Protein AF-A0A419H2B4-F1 (afdb_monomer)

Mean predicted aligned error: 6.57 Å

Foldseek 3Di:
DFWFKDFAPVQACCNVVVDADDQLQVQQPQSQWDWDDDPDRHTDTDGNRLSDQQPCSSVVRAPGPDDGRMHTDGDPDHDDHDRDPVPDPDPPDPPPPPPDD

Structure (mmCIF, N/CA/C/O backbone):
data_AF-A0A419H2B4-F1
#
_entry.id   AF-A0A419H2B4-F1
#
loop_
_atom_site.group_PDB
_atom_site.id
_atom_site.type_symbol
_atom_site.label_atom_id
_atom_site.label_alt_id
_atom_site.label_comp_id
_atom_site.label_asym_id
_atom_site.label_entity_id
_atom_site.label_seq_id
_atom_site.pdbx_PDB_ins_code
_atom_site.Cartn_x
_atom_site.Cartn_y
_atom_site.Cartn_z
_atom_site.occupancy
_atom_site.B_iso_or_equiv
_atom_site.auth_seq_id
_atom_site.auth_comp_id
_atom_site.auth_asym_id
_atom_site.auth_atom_id
_atom_site.pdbx_PDB_model_num
ATOM 1 N N . GLN A 1 1 ? 9.666 -4.304 -12.278 1.00 90.62 1 GLN A N 1
ATOM 2 C CA . GLN A 1 1 ? 8.285 -4.304 -11.776 1.00 90.62 1 GLN A CA 1
ATOM 3 C C . GLN A 1 1 ? 7.583 -5.557 -12.258 1.00 90.62 1 GLN A C 1
ATOM 5 O O . GLN A 1 1 ? 7.260 -5.666 -13.438 1.00 90.62 1 GLN A O 1
ATOM 10 N N . LEU A 1 2 ? 7.405 -6.500 -11.335 1.00 92.69 2 LEU A N 1
ATOM 11 C CA . LEU A 1 2 ? 6.740 -7.784 -11.569 1.00 92.69 2 LEU A CA 1
ATOM 12 C C . LEU A 1 2 ? 5.213 -7.654 -11.476 1.00 92.69 2 LEU A C 1
ATOM 14 O O . LEU A 1 2 ? 4.485 -8.391 -12.125 1.00 92.69 2 LEU A O 1
ATOM 18 N N . GLY A 1 3 ? 4.733 -6.680 -10.704 1.00 95.00 3 GLY A N 1
ATOM 19 C CA . GLY A 1 3 ? 3.314 -6.412 -10.506 1.00 95.00 3 GLY A CA 1
ATOM 20 C C . GLY A 1 3 ? 3.073 -5.080 -9.806 1.00 95.00 3 GLY A C 1
ATOM 21 O O . GLY A 1 3 ? 4.005 -4.300 -9.571 1.00 95.00 3 GLY A O 1
ATOM 22 N N . LYS A 1 4 ? 1.813 -4.820 -9.476 1.00 96.06 4 LYS A N 1
ATOM 23 C CA . LYS A 1 4 ? 1.338 -3.623 -8.779 1.00 96.06 4 LYS A CA 1
ATOM 24 C C . LYS A 1 4 ? 0.538 -4.026 -7.556 1.00 96.06 4 LYS A C 1
ATOM 26 O O . LYS A 1 4 ? -0.207 -4.997 -7.599 1.00 96.06 4 LYS A O 1
ATOM 31 N N . ALA A 1 5 ? 0.686 -3.277 -6.472 1.00 97.31 5 ALA A N 1
ATOM 32 C CA . ALA A 1 5 ? -0.178 -3.465 -5.319 1.00 97.31 5 ALA A CA 1
ATOM 33 C C . ALA A 1 5 ? -1.550 -2.836 -5.599 1.00 97.31 5 ALA A C 1
ATOM 35 O O . ALA A 1 5 ? -1.639 -1.726 -6.117 1.00 97.31 5 ALA A O 1
ATOM 36 N N . LYS A 1 6 ? -2.616 -3.546 -5.249 1.00 97.56 6 LYS A N 1
ATOM 37 C CA . LYS A 1 6 ? -3.997 -3.074 -5.302 1.00 97.56 6 LYS A CA 1
ATOM 38 C C . LYS A 1 6 ? -4.546 -3.039 -3.891 1.00 97.56 6 LYS A C 1
ATOM 40 O O . LYS A 1 6 ? -4.417 -4.009 -3.147 1.00 97.56 6 LYS A O 1
ATOM 45 N N . PHE A 1 7 ? -5.123 -1.903 -3.525 1.00 97.25 7 PHE A N 1
ATOM 46 C CA . PHE A 1 7 ? -5.715 -1.682 -2.216 1.00 97.25 7 PHE A CA 1
ATOM 47 C C . PHE A 1 7 ? -7.242 -1.724 -2.321 1.00 97.25 7 PHE A C 1
ATOM 49 O O . PHE A 1 7 ? -7.828 -1.063 -3.175 1.00 97.25 7 PHE A O 1
ATOM 56 N N . VAL A 1 8 ? -7.867 -2.522 -1.459 1.00 97.06 8 VAL A N 1
ATOM 57 C CA . VAL A 1 8 ? -9.315 -2.679 -1.320 1.00 97.06 8 VAL A CA 1
ATOM 58 C C . VAL A 1 8 ? -9.713 -2.082 0.018 1.00 97.06 8 VAL A C 1
ATOM 60 O O . VAL A 1 8 ? -9.535 -2.689 1.076 1.00 97.06 8 VAL A O 1
ATOM 63 N N . GLU A 1 9 ? -10.254 -0.874 -0.046 1.00 94.75 9 GLU A N 1
ATOM 64 C CA . GLU A 1 9 ? -10.595 -0.078 1.128 1.00 94.75 9 GLU A CA 1
ATOM 65 C C . GLU A 1 9 ? -11.582 -0.797 2.060 1.00 94.75 9 GLU A C 1
ATOM 67 O O . GLU A 1 9 ? -11.406 -0.796 3.279 1.00 94.75 9 GLU A O 1
ATOM 72 N N . ASP A 1 10 ? -12.571 -1.481 1.480 1.00 95.25 10 ASP A N 1
ATOM 73 C CA . ASP A 1 10 ? -13.655 -2.158 2.203 1.00 95.25 10 ASP A CA 1
ATOM 74 C C . ASP A 1 10 ? -13.189 -3.338 3.061 1.00 95.25 10 ASP A C 1
ATOM 76 O O . ASP A 1 10 ? -13.871 -3.719 4.008 1.00 95.25 10 ASP A O 1
ATOM 80 N N . ASN A 1 11 ? -11.999 -3.875 2.789 1.00 96.06 11 ASN A N 1
ATOM 81 C CA . ASN A 1 11 ? -11.408 -4.958 3.572 1.00 96.06 11 ASN A CA 1
ATOM 82 C C . ASN A 1 11 ? -10.479 -4.438 4.682 1.00 96.06 11 ASN A C 1
ATOM 84 O O . ASN A 1 11 ? -10.032 -5.204 5.533 1.00 96.06 11 ASN A O 1
ATOM 88 N N . CYS A 1 12 ? -10.122 -3.153 4.686 1.00 96.81 12 CYS A N 1
ATOM 89 C CA . CYS A 1 12 ? -9.130 -2.621 5.615 1.00 96.81 12 CYS A CA 1
ATOM 90 C C . CYS A 1 12 ? -9.673 -2.557 7.053 1.00 96.81 12 CYS A C 1
ATOM 92 O O . CYS A 1 12 ? -10.778 -2.065 7.282 1.00 96.81 12 CYS A O 1
ATOM 94 N N . ILE A 1 13 ? -8.881 -2.979 8.049 1.00 96.25 13 ILE A N 1
ATOM 95 C CA . ILE A 1 13 ? -9.263 -2.889 9.477 1.00 96.25 13 ILE A CA 1
ATOM 96 C C . ILE A 1 13 ? -9.391 -1.449 9.973 1.00 96.25 13 ILE A C 1
ATOM 98 O O . ILE A 1 13 ? -10.168 -1.182 10.889 1.00 96.25 13 ILE A O 1
ATOM 102 N N . VAL A 1 14 ? -8.715 -0.509 9.308 1.00 96.06 14 VAL A N 1
ATOM 103 C CA . VAL A 1 14 ? -8.893 0.924 9.558 1.00 96.06 14 VAL A CA 1
ATOM 104 C C . VAL A 1 14 ? -10.324 1.347 9.233 1.00 96.06 14 VAL A C 1
ATOM 106 O O . VAL A 1 14 ? -10.946 2.065 10.009 1.00 96.06 14 VAL A O 1
ATOM 109 N N . LYS A 1 15 ? -10.890 0.863 8.122 1.00 95.12 15 LYS A N 1
ATOM 110 C CA . LYS A 1 15 ? -12.264 1.188 7.725 1.00 95.12 15 LYS A CA 1
ATOM 111 C C . LYS A 1 15 ? -13.295 0.365 8.494 1.00 95.12 15 LYS A C 1
ATOM 113 O O . LYS A 1 15 ? -14.233 0.938 9.044 1.00 95.12 15 LYS A O 1
ATOM 118 N N . THR A 1 16 ? -13.111 -0.953 8.543 1.00 94.25 16 THR A N 1
ATOM 119 C CA . THR A 1 16 ? -14.093 -1.912 9.081 1.00 94.25 16 THR A CA 1
ATOM 120 C C . THR A 1 16 ? -14.151 -1.931 10.606 1.00 94.25 16 THR A C 1
ATOM 122 O O . THR A 1 16 ? -15.238 -1.982 11.170 1.00 94.25 16 THR A O 1
ATOM 125 N N . GLN A 1 17 ? -13.000 -1.860 11.279 1.00 93.50 17 GLN A N 1
ATOM 126 C CA . GLN A 1 17 ? -12.887 -1.967 12.740 1.00 93.50 17 GLN A CA 1
ATOM 127 C C . GLN A 1 17 ? -12.443 -0.656 13.402 1.00 93.50 17 GLN A C 1
ATOM 129 O O . GLN A 1 17 ? -12.236 -0.625 14.613 1.00 93.50 17 GLN A O 1
ATOM 134 N N . LYS A 1 18 ? -12.262 0.423 12.625 1.00 94.31 18 LYS A N 1
ATOM 135 C CA . LYS A 1 18 ? -11.826 1.746 13.115 1.00 94.31 18 LYS A CA 1
ATOM 136 C C . LYS A 1 18 ? -10.554 1.687 13.974 1.00 94.31 18 LYS A C 1
ATOM 138 O O . LYS A 1 18 ? -10.389 2.464 14.910 1.00 94.31 18 LYS A O 1
ATOM 143 N N . THR A 1 19 ? -9.660 0.752 13.650 1.00 93.31 19 THR A N 1
ATOM 144 C CA . THR A 1 19 ? -8.398 0.517 14.365 1.00 93.31 19 THR A CA 1
ATOM 145 C C . THR A 1 19 ? -7.224 0.991 13.520 1.00 93.31 19 THR A C 1
ATOM 147 O O . THR A 1 19 ? -7.163 0.685 12.331 1.00 93.31 19 THR A O 1
ATOM 150 N N . ASP A 1 20 ? -6.291 1.721 14.128 1.00 93.69 20 ASP A N 1
ATOM 151 C CA . ASP A 1 20 ? -5.108 2.224 13.429 1.00 93.69 20 ASP A CA 1
ATOM 152 C C . ASP A 1 20 ? -4.195 1.074 12.963 1.00 93.69 20 ASP A C 1
ATOM 154 O O . ASP A 1 20 ? -3.951 0.113 13.697 1.00 93.69 20 ASP A O 1
A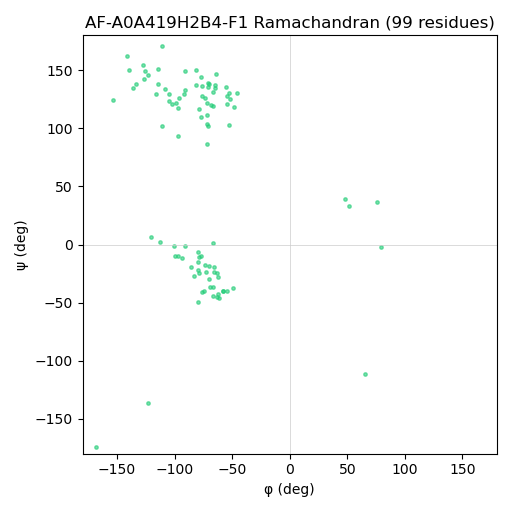TOM 158 N N . CYS A 1 21 ? -3.719 1.143 11.719 1.00 95.75 21 CYS A N 1
ATOM 159 C CA . CYS A 1 21 ? -2.905 0.098 11.102 1.00 95.75 21 CYS A CA 1
ATOM 160 C C . CYS A 1 21 ? -1.994 0.676 10.014 1.00 95.75 21 CYS A C 1
ATOM 162 O O . CYS A 1 21 ? -2.473 1.252 9.042 1.00 95.75 21 CYS A O 1
ATOM 164 N N . GLY A 1 22 ? -0.684 0.436 10.130 1.00 94.94 22 GLY A N 1
ATOM 165 C CA . GLY A 1 22 ? 0.333 0.875 9.163 1.00 94.94 22 GLY A CA 1
ATOM 166 C C . GLY A 1 22 ? 1.154 -0.251 8.523 1.00 94.94 22 GLY A C 1
ATOM 167 O O . GLY A 1 22 ? 2.090 0.030 7.773 1.00 94.94 22 GLY A O 1
ATOM 168 N N . ALA A 1 23 ? 0.812 -1.520 8.781 1.00 96.69 23 ALA A N 1
ATOM 169 C CA . ALA A 1 23 ? 1.681 -2.672 8.502 1.00 96.69 23 ALA A CA 1
ATOM 170 C C . ALA A 1 23 ? 2.167 -2.749 7.042 1.00 96.69 23 ALA A C 1
ATOM 172 O O . ALA A 1 23 ? 3.335 -3.039 6.777 1.00 96.69 23 ALA A O 1
ATOM 173 N N . CYS A 1 24 ? 1.289 -2.441 6.084 1.00 97.06 24 CYS A N 1
ATOM 174 C CA . CYS A 1 24 ? 1.609 -2.470 4.656 1.00 97.06 24 CYS A CA 1
ATOM 175 C C . CYS A 1 24 ? 2.635 -1.400 4.232 1.00 97.06 24 CYS A C 1
ATOM 177 O O . CYS A 1 24 ? 3.486 -1.681 3.387 1.00 97.06 24 CYS A O 1
ATOM 179 N N . SER A 1 25 ? 2.581 -0.201 4.821 1.00 96.38 25 SER A N 1
ATOM 180 C CA . SER A 1 25 ? 3.518 0.903 4.566 1.00 96.38 25 SER A CA 1
ATOM 181 C C . SER A 1 25 ? 4.878 0.645 5.221 1.00 96.38 25 SER A C 1
ATOM 183 O O . SER A 1 25 ? 5.936 0.876 4.623 1.00 96.38 25 SER A O 1
ATOM 185 N N . GLU A 1 26 ? 4.876 0.100 6.438 1.00 95.69 26 GLU A N 1
ATOM 186 C CA . GLU A 1 26 ? 6.097 -0.241 7.173 1.00 95.69 26 GLU A CA 1
ATOM 187 C C . GLU A 1 26 ? 6.932 -1.284 6.433 1.00 95.69 26 GLU A C 1
ATOM 189 O O . GLU A 1 26 ? 8.126 -1.069 6.225 1.00 95.69 26 GLU A O 1
ATOM 194 N N . HIS A 1 27 ? 6.281 -2.339 5.940 1.00 96.25 27 HIS A N 1
ATOM 195 C CA . HIS A 1 27 ? 6.931 -3.437 5.226 1.00 96.25 27 HIS A CA 1
ATOM 196 C C . HIS A 1 27 ? 7.247 -3.120 3.762 1.00 96.25 27 HIS A C 1
ATOM 198 O O . HIS A 1 27 ? 7.884 -3.930 3.094 1.00 96.25 27 HIS A O 1
ATOM 204 N N . CYS A 1 28 ? 6.814 -1.973 3.227 1.00 96.31 28 CYS A N 1
ATOM 205 C CA . CYS A 1 28 ? 7.099 -1.610 1.845 1.00 96.31 28 CYS A CA 1
ATOM 206 C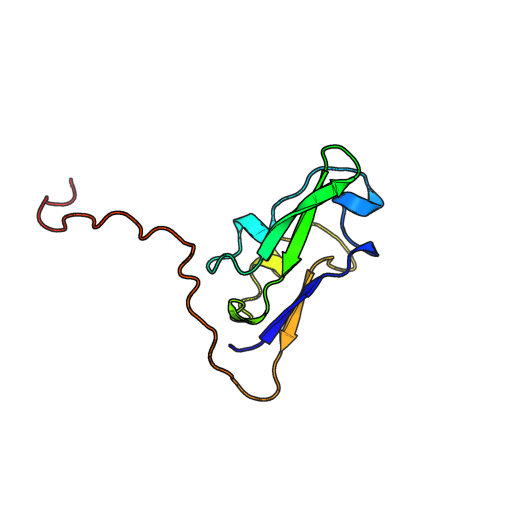 C . CYS A 1 28 ? 8.552 -1.109 1.701 1.00 96.31 28 CYS A C 1
ATOM 208 O O . CYS A 1 28 ? 8.847 0.015 2.123 1.00 96.31 28 CYS A O 1
ATOM 210 N N . PRO A 1 29 ? 9.461 -1.867 1.051 1.00 94.00 29 PRO A N 1
ATOM 211 C CA . PRO A 1 29 ? 10.876 -1.494 0.973 1.00 94.00 29 PRO A CA 1
ATOM 212 C C . PRO A 1 29 ? 11.117 -0.276 0.073 1.00 94.00 29 PRO A C 1
ATOM 214 O O . PRO A 1 29 ? 12.034 0.502 0.309 1.00 94.00 29 PRO A O 1
ATOM 217 N N . THR A 1 30 ? 10.279 -0.081 -0.949 1.00 94.19 30 THR A N 1
ATOM 218 C CA . THR A 1 30 ? 10.377 1.057 -1.878 1.00 94.19 30 THR A CA 1
ATOM 219 C C . THR A 1 30 ? 9.554 2.267 -1.436 1.00 94.19 30 THR A C 1
ATOM 221 O O . THR A 1 30 ? 9.540 3.287 -2.128 1.00 94.19 30 THR A O 1
ATOM 224 N N . LYS A 1 31 ? 8.832 2.152 -0.308 1.00 94.62 31 LYS A N 1
ATOM 225 C CA . LYS A 1 31 ? 7.825 3.127 0.143 1.00 94.62 31 LYS A CA 1
ATOM 226 C C . LYS A 1 31 ? 6.850 3.531 -0.969 1.00 94.62 31 LYS A C 1
ATOM 228 O O . LYS A 1 31 ? 6.465 4.686 -1.096 1.00 94.62 31 LYS A O 1
ATOM 233 N N . ALA A 1 32 ? 6.456 2.552 -1.783 1.00 96.12 32 ALA A N 1
ATOM 234 C CA . ALA A 1 32 ? 5.368 2.689 -2.745 1.00 96.12 32 ALA A CA 1
ATOM 235 C C . ALA A 1 32 ? 3.993 2.726 -2.069 1.00 96.12 32 ALA A C 1
ATOM 237 O O . ALA A 1 32 ? 3.047 3.230 -2.657 1.00 96.12 32 ALA A O 1
ATOM 238 N N . VAL A 1 33 ? 3.884 2.170 -0.863 1.00 96.44 33 VAL A N 1
ATOM 239 C CA . VAL A 1 33 ? 2.697 2.275 -0.013 1.00 96.44 33 VAL A CA 1
ATOM 240 C C . VAL A 1 33 ? 2.993 3.320 1.051 1.00 96.44 33 VAL A C 1
ATOM 242 O O . VAL A 1 33 ? 3.958 3.160 1.800 1.00 96.44 33 VAL A O 1
ATOM 245 N N . HIS A 1 34 ? 2.187 4.374 1.117 1.00 94.06 34 HIS A N 1
ATOM 246 C CA . HIS A 1 34 ? 2.305 5.434 2.118 1.00 94.06 34 HIS A CA 1
ATOM 247 C C . HIS A 1 34 ? 0.968 5.654 2.817 1.00 94.06 34 HIS A C 1
ATOM 249 O O . HIS A 1 34 ? -0.083 5.345 2.272 1.00 94.06 34 HIS A O 1
ATOM 255 N N . MET A 1 35 ? 1.009 6.161 4.046 1.00 95.38 35 MET A N 1
ATOM 256 C CA . MET A 1 35 ? -0.200 6.399 4.834 1.00 95.38 35 MET A CA 1
ATOM 257 C C . MET A 1 35 ? -0.687 7.827 4.598 1.00 95.38 35 MET A C 1
ATOM 259 O O . MET A 1 35 ? 0.102 8.767 4.714 1.00 95.38 35 MET A O 1
ATOM 263 N N . ILE A 1 36 ? -1.969 7.989 4.283 1.00 95.62 36 ILE A N 1
ATOM 264 C CA . ILE A 1 36 ? -2.623 9.291 4.132 1.00 95.62 36 ILE A CA 1
ATOM 265 C C . ILE A 1 36 ? -3.691 9.486 5.214 1.00 95.62 36 ILE A C 1
ATOM 267 O O . ILE A 1 36 ? -4.266 8.497 5.680 1.00 95.62 36 ILE A O 1
ATOM 271 N N . PRO A 1 37 ? -3.974 10.737 5.626 1.00 96.12 37 PRO A N 1
ATOM 272 C CA . PRO A 1 37 ? -5.088 11.030 6.518 1.00 96.12 37 PRO A CA 1
ATOM 273 C C . PRO A 1 37 ? -6.405 10.498 5.959 1.00 96.12 37 PRO A C 1
ATOM 275 O O . PRO A 1 37 ? -6.708 10.674 4.780 1.00 96.12 37 PRO A O 1
ATOM 278 N N . TYR A 1 38 ? -7.183 9.867 6.827 1.00 92.12 38 TYR A N 1
ATOM 279 C CA . TYR A 1 38 ? -8.523 9.385 6.535 1.00 92.12 38 TYR A CA 1
ATOM 280 C C . TYR A 1 38 ? -9.506 10.021 7.540 1.00 92.12 38 TYR A C 1
ATOM 282 O O . TYR A 1 38 ? -9.441 11.219 7.813 1.00 92.12 38 TYR A O 1
ATOM 290 N N . GLU A 1 39 ? -10.443 9.254 8.090 1.00 91.75 39 GLU A N 1
ATOM 291 C CA . GLU A 1 39 ? -11.437 9.721 9.051 1.00 91.75 39 GLU A CA 1
ATOM 292 C C . GLU A 1 39 ? -10.839 10.011 10.439 1.00 91.75 39 GLU A C 1
ATOM 294 O O . GLU A 1 39 ? -10.318 9.131 11.132 1.00 91.75 39 GLU A O 1
ATOM 299 N N . GLY A 1 40 ? -10.997 11.255 10.896 1.00 92.19 40 GLY A N 1
ATOM 300 C CA . GLY A 1 40 ? -10.593 11.679 12.233 1.00 92.19 40 GLY A CA 1
ATOM 301 C C . GLY A 1 40 ? -9.079 11.610 12.424 1.00 92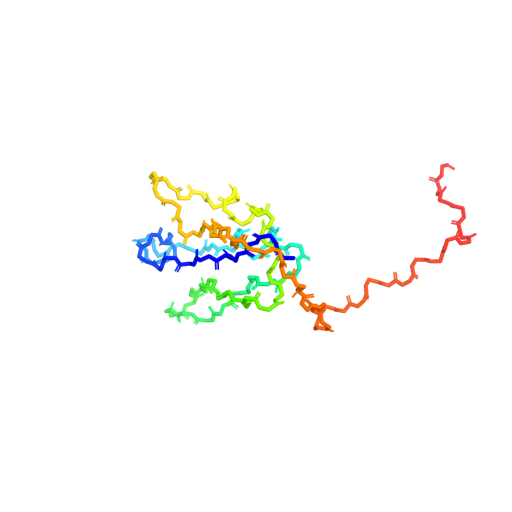.19 40 GLY A C 1
ATOM 302 O O . GLY A 1 40 ? -8.343 12.408 11.854 1.00 92.19 40 GLY A O 1
ATOM 303 N N . LYS A 1 41 ? -8.623 10.684 13.275 1.00 92.62 41 LYS A N 1
ATOM 304 C CA . LYS A 1 41 ? -7.194 10.442 13.550 1.00 92.62 41 LYS A CA 1
ATOM 305 C C . LYS A 1 41 ? -6.635 9.229 12.804 1.00 92.62 41 LYS A C 1
ATOM 307 O O . LYS A 1 41 ? -5.462 8.917 12.972 1.00 92.62 41 LYS A O 1
ATOM 312 N N . LEU A 1 42 ? -7.469 8.523 12.042 1.00 95.44 42 LEU A N 1
ATOM 313 C CA . LEU A 1 42 ? -7.064 7.316 11.339 1.00 95.44 42 LEU A CA 1
ATOM 314 C C . LEU A 1 42 ? -6.349 7.663 10.037 1.00 95.44 42 LEU A C 1
ATOM 316 O O . LEU A 1 42 ? -6.640 8.672 9.391 1.00 95.44 42 LEU A O 1
ATOM 320 N N . VAL A 1 43 ? -5.436 6.785 9.641 1.00 96.38 43 VAL A N 1
ATOM 321 C CA . VAL A 1 43 ? -4.711 6.867 8.377 1.00 96.38 43 VAL A CA 1
ATOM 322 C C . VAL A 1 43 ? -4.917 5.589 7.578 1.00 96.38 43 VAL A C 1
ATOM 324 O O . VAL A 1 43 ? -5.026 4.504 8.142 1.00 96.38 43 VAL A O 1
ATOM 327 N N . ILE A 1 44 ? -4.964 5.706 6.256 1.00 96.50 44 ILE A N 1
ATOM 328 C CA . ILE A 1 44 ? -5.188 4.580 5.343 1.00 96.50 44 ILE A CA 1
ATOM 329 C C . ILE A 1 44 ? -4.064 4.524 4.302 1.00 96.50 44 ILE A C 1
ATOM 331 O O . ILE A 1 44 ? -3.492 5.571 3.984 1.00 96.50 44 ILE A O 1
ATOM 335 N N . PRO A 1 45 ? -3.681 3.340 3.790 1.00 96.94 45 PRO A N 1
ATOM 336 C CA . PRO A 1 45 ? -2.653 3.273 2.764 1.00 96.94 45 PRO A CA 1
ATOM 337 C C . PRO A 1 45 ? -3.141 3.813 1.417 1.00 96.94 45 PRO A C 1
ATOM 339 O O . PRO A 1 45 ? -4.229 3.487 0.952 1.00 96.94 45 PRO A O 1
ATOM 342 N N . GLU A 1 46 ? -2.273 4.555 0.744 1.00 96.31 46 GLU A N 1
ATOM 343 C CA . GLU A 1 46 ? -2.359 4.892 -0.671 1.00 96.31 46 GLU A CA 1
ATOM 344 C C . GLU A 1 46 ? -1.175 4.237 -1.400 1.00 96.31 46 GLU A C 1
ATOM 346 O O . GLU A 1 46 ? -0.048 4.197 -0.898 1.00 96.31 46 GLU A O 1
ATOM 351 N N . VAL A 1 47 ? -1.434 3.679 -2.585 1.00 96.75 47 VAL A N 1
ATOM 352 C CA . VAL A 1 47 ? -0.426 2.974 -3.387 1.00 96.75 47 VAL A CA 1
ATOM 353 C C . VAL A 1 47 ? 0.020 3.844 -4.559 1.00 96.75 47 VAL A C 1
ATOM 355 O O . VAL A 1 47 ? -0.777 4.226 -5.411 1.00 96.75 47 VAL A O 1
ATOM 358 N N . ARG A 1 48 ? 1.327 4.097 -4.652 1.00 96.00 48 ARG A N 1
ATOM 359 C CA . ARG A 1 48 ? 1.987 4.738 -5.795 1.00 96.00 48 ARG A CA 1
ATOM 360 C C . ARG A 1 48 ? 2.577 3.682 -6.720 1.00 96.00 48 ARG A C 1
ATOM 362 O O . ARG A 1 48 ? 3.724 3.258 -6.562 1.00 96.00 48 ARG A O 1
ATOM 369 N N . ASP A 1 49 ? 1.803 3.302 -7.731 1.00 95.31 49 ASP A N 1
ATOM 370 C CA . ASP A 1 49 ? 2.139 2.252 -8.703 1.00 95.31 49 ASP A CA 1
ATOM 371 C C . ASP A 1 49 ? 3.535 2.377 -9.326 1.00 95.31 49 ASP A C 1
ATOM 373 O O . ASP A 1 49 ? 4.192 1.359 -9.542 1.00 95.31 49 ASP A O 1
ATOM 377 N N . LYS A 1 50 ? 3.992 3.608 -9.597 1.00 95.00 50 LYS A N 1
ATOM 378 C CA . LYS A 1 50 ? 5.293 3.888 -10.229 1.00 95.00 50 LYS A CA 1
ATOM 379 C C . LYS A 1 50 ? 6.498 3.410 -9.414 1.00 95.00 50 LYS A C 1
ATOM 381 O O . LYS A 1 50 ? 7.529 3.077 -9.988 1.00 95.00 50 LYS A O 1
ATOM 386 N N . TYR A 1 51 ? 6.367 3.349 -8.089 1.00 95.38 51 TYR A N 1
ATOM 387 C CA . TYR A 1 51 ? 7.428 2.908 -7.175 1.00 95.38 51 TYR A CA 1
ATOM 388 C C . TYR A 1 51 ? 7.244 1.448 -6.734 1.00 95.38 51 TYR A C 1
ATOM 390 O O . TYR A 1 51 ? 8.105 0.870 -6.062 1.00 95.38 51 TYR A O 1
ATOM 398 N N . CYS A 1 52 ? 6.096 0.843 -7.049 1.00 96.56 52 CYS A N 1
ATOM 399 C CA . CYS A 1 52 ? 5.787 -0.518 -6.649 1.00 96.56 52 CYS A CA 1
ATOM 400 C C . CYS A 1 52 ? 6.548 -1.504 -7.537 1.00 96.56 52 CYS A C 1
ATOM 402 O O . CYS A 1 52 ? 6.464 -1.454 -8.758 1.00 96.56 52 CYS A O 1
ATOM 404 N N . ILE A 1 53 ? 7.271 -2.443 -6.928 1.00 96.31 53 ILE A N 1
ATOM 405 C CA . ILE A 1 53 ? 7.989 -3.493 -7.667 1.00 96.31 53 ILE A CA 1
ATOM 406 C C . ILE A 1 53 ? 7.213 -4.813 -7.756 1.00 96.31 53 ILE A C 1
ATOM 408 O O . ILE A 1 53 ? 7.617 -5.687 -8.524 1.00 96.31 53 ILE A O 1
ATOM 412 N N . GLY A 1 54 ? 6.106 -4.941 -7.015 1.00 96.25 54 GLY A N 1
ATOM 413 C CA . GLY A 1 54 ? 5.302 -6.164 -6.938 1.00 96.25 54 GLY A CA 1
ATOM 414 C C . GLY A 1 54 ? 5.922 -7.266 -6.070 1.00 96.25 54 GLY A C 1
ATOM 415 O O . GLY A 1 54 ? 5.839 -8.428 -6.433 1.00 96.25 54 GLY A O 1
ATOM 416 N N . CYS A 1 55 ? 6.584 -6.918 -4.957 1.00 96.56 55 CYS A N 1
ATOM 417 C CA . CYS A 1 55 ? 7.289 -7.891 -4.103 1.00 96.56 55 CYS A CA 1
ATOM 418 C C . CYS A 1 55 ? 6.396 -8.700 -3.143 1.00 96.56 55 CYS A C 1
ATOM 420 O O . CYS A 1 55 ? 6.872 -9.669 -2.566 1.00 96.56 55 CYS A O 1
ATOM 422 N N . GLY A 1 56 ? 5.144 -8.293 -2.909 1.00 96.06 56 GLY A N 1
ATOM 423 C CA . GLY A 1 56 ? 4.222 -9.012 -2.013 1.00 96.06 56 GLY A CA 1
ATOM 424 C C . GLY A 1 56 ? 4.416 -8.783 -0.511 1.00 96.06 56 GLY A C 1
ATOM 425 O O . GLY A 1 56 ? 3.604 -9.259 0.275 1.00 96.06 56 GLY A O 1
ATOM 426 N N . ALA A 1 57 ? 5.417 -8.004 -0.082 1.00 97.25 57 ALA A N 1
ATOM 427 C CA . ALA A 1 57 ? 5.660 -7.752 1.344 1.00 97.25 57 ALA A CA 1
ATOM 428 C C . ALA A 1 57 ? 4.447 -7.127 2.062 1.00 97.25 57 ALA A C 1
ATOM 430 O O . ALA A 1 57 ? 4.115 -7.512 3.181 1.00 97.25 57 ALA A O 1
ATOM 431 N N . CYS A 1 58 ? 3.749 -6.194 1.406 1.00 97.31 58 CYS A N 1
ATOM 432 C CA . CYS A 1 58 ? 2.552 -5.563 1.961 1.00 97.31 58 CYS A CA 1
ATOM 433 C C . CYS A 1 58 ? 1.358 -6.523 2.070 1.00 97.31 58 CYS A C 1
ATOM 435 O O . CYS A 1 58 ? 0.602 -6.438 3.036 1.00 97.31 58 CYS A O 1
ATOM 437 N N . GLU A 1 59 ? 1.198 -7.430 1.106 1.00 97.06 59 GLU A N 1
ATOM 438 C CA . GLU A 1 59 ? 0.145 -8.450 1.1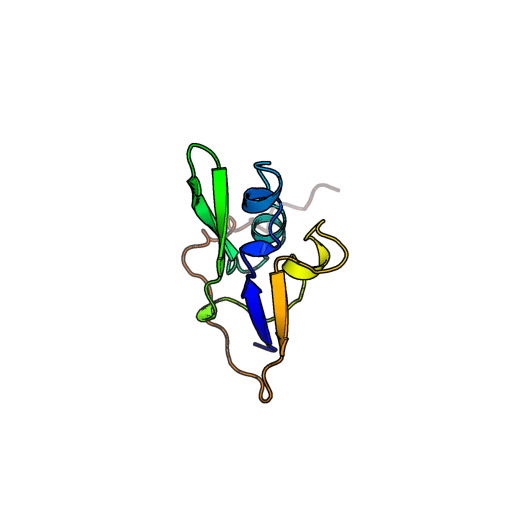03 1.00 97.06 59 GLU A CA 1
ATOM 439 C C . GLU A 1 59 ? 0.360 -9.461 2.232 1.00 97.06 59 GLU A C 1
ATOM 441 O O . GLU A 1 59 ? -0.568 -9.757 2.985 1.00 97.06 59 GLU A O 1
ATOM 446 N N . PHE A 1 60 ? 1.604 -9.917 2.409 1.00 96.81 60 PHE A N 1
ATOM 447 C CA . PHE A 1 60 ? 1.978 -10.815 3.498 1.00 96.81 60 PHE A CA 1
ATOM 448 C C . PHE A 1 60 ? 1.785 -10.168 4.877 1.00 96.81 60 PHE A C 1
ATOM 450 O O . PHE A 1 60 ? 1.209 -10.782 5.772 1.00 96.81 60 PHE A O 1
ATOM 457 N N . ALA A 1 61 ? 2.216 -8.913 5.038 1.00 97.00 61 ALA A N 1
ATOM 458 C CA . ALA A 1 61 ? 2.113 -8.186 6.303 1.00 97.00 61 ALA A CA 1
ATOM 459 C C . ALA A 1 61 ? 0.671 -7.806 6.686 1.00 97.00 61 ALA A C 1
ATOM 461 O O . ALA A 1 61 ? 0.406 -7.471 7.839 1.00 97.00 61 ALA A O 1
ATOM 462 N N . CYS A 1 62 ? -0.270 -7.815 5.739 1.00 97.25 62 CYS A N 1
ATOM 463 C CA . CYS A 1 62 ? -1.651 -7.436 6.004 1.00 97.25 62 CYS A CA 1
ATOM 464 C C . CYS A 1 62 ? -2.331 -8.477 6.923 1.00 97.25 62 CYS A C 1
ATOM 466 O O . CYS A 1 62 ? -2.468 -9.636 6.524 1.00 97.25 62 CYS A O 1
ATOM 468 N N . PRO A 1 63 ? -2.817 -8.098 8.123 1.00 95.81 63 PRO A N 1
ATOM 469 C CA . PRO A 1 63 ? -3.380 -9.050 9.089 1.00 95.81 63 PRO A CA 1
ATOM 470 C C . PRO A 1 63 ? -4.805 -9.508 8.741 1.00 95.81 63 PRO A C 1
ATOM 472 O O . PRO A 1 63 ? -5.326 -10.435 9.355 1.00 95.81 63 PRO A O 1
ATOM 475 N N . VAL A 1 64 ? -5.451 -8.867 7.762 1.00 96.44 64 VAL A N 1
ATOM 476 C CA . VAL A 1 64 ? -6.848 -9.141 7.406 1.00 96.44 64 VAL A CA 1
ATOM 477 C C . VAL A 1 64 ? -6.995 -10.560 6.856 1.00 96.44 64 VAL A C 1
ATOM 479 O O . VAL A 1 64 ? -6.172 -11.029 6.063 1.00 96.44 64 VAL A O 1
ATOM 482 N N . THR A 1 65 ? -8.046 -11.247 7.294 1.00 92.94 65 THR A N 1
ATOM 483 C CA . THR A 1 65 ? -8.459 -12.570 6.816 1.00 92.94 65 THR A CA 1
ATOM 484 C C . THR A 1 65 ? -9.989 -12.610 6.708 1.00 92.94 65 THR A C 1
ATOM 486 O O . THR A 1 65 ? -10.657 -11.892 7.454 1.00 92.94 65 THR A O 1
ATOM 489 N N . PRO A 1 66 ? -10.573 -13.405 5.790 1.00 92.56 66 PRO A N 1
ATOM 490 C CA . PRO A 1 66 ? -9.917 -14.248 4.783 1.00 92.56 66 PRO A CA 1
ATOM 491 C C . PRO A 1 66 ? -9.424 -13.469 3.552 1.00 92.56 66 PRO A C 1
ATOM 493 O O . PRO A 1 66 ? -8.475 -13.901 2.904 1.00 92.56 66 PRO A O 1
ATOM 496 N N . TYR A 1 67 ? -10.019 -12.312 3.253 1.00 94.75 67 TYR A N 1
ATOM 497 C CA . TYR A 1 67 ? -9.655 -11.490 2.099 1.00 94.75 67 TYR A CA 1
ATOM 498 C C . TYR A 1 67 ? -8.725 -10.357 2.521 1.00 94.75 67 TYR A C 1
ATOM 500 O O . TYR A 1 67 ? -9.068 -9.539 3.372 1.00 94.75 67 TYR A O 1
ATOM 508 N N . LYS A 1 68 ? -7.532 -10.305 1.926 1.00 96.00 68 LYS A N 1
ATOM 509 C CA . LYS A 1 68 ? -6.554 -9.253 2.210 1.00 96.00 68 LYS A CA 1
ATOM 510 C C . LYS A 1 68 ? -7.089 -7.887 1.773 1.00 96.00 68 LYS A C 1
ATOM 512 O O . LYS A 1 68 ? -7.807 -7.767 0.779 1.00 96.00 68 LYS A O 1
ATOM 517 N N . ALA A 1 69 ? -6.713 -6.847 2.515 1.00 97.19 69 ALA A N 1
ATOM 518 C CA . ALA A 1 69 ? -7.020 -5.465 2.147 1.00 97.19 69 ALA A CA 1
ATOM 519 C C . ALA A 1 69 ? -6.065 -4.913 1.084 1.00 97.19 69 ALA A C 1
ATOM 521 O O . ALA A 1 69 ? -6.398 -3.964 0.390 1.00 97.19 69 ALA A O 1
ATOM 522 N N . ILE A 1 70 ? -4.880 -5.501 0.942 1.00 97.50 70 ILE A N 1
ATOM 523 C CA . ILE A 1 70 ? -3.913 -5.159 -0.097 1.00 97.50 70 ILE A CA 1
ATOM 524 C C . ILE A 1 70 ? -3.354 -6.450 -0.689 1.00 97.50 70 ILE A C 1
ATOM 526 O O . ILE A 1 70 ? -3.019 -7.365 0.061 1.00 97.50 70 ILE A O 1
ATOM 530 N N . TYR A 1 71 ? -3.276 -6.527 -2.014 1.00 97.00 71 TYR A N 1
ATOM 531 C CA . TYR A 1 71 ? -2.780 -7.697 -2.744 1.00 97.00 71 TYR A CA 1
ATOM 532 C C . TYR A 1 71 ? -1.945 -7.276 -3.954 1.00 97.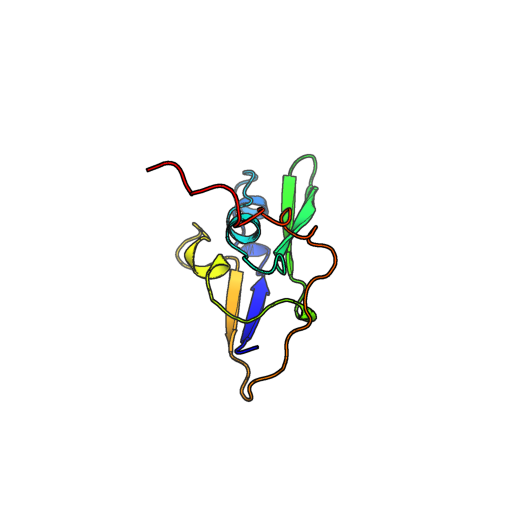00 71 TYR A C 1
ATOM 534 O O . TYR A 1 71 ? -2.012 -6.123 -4.384 1.00 97.00 71 TYR A O 1
ATOM 542 N N . ILE A 1 72 ? -1.138 -8.185 -4.498 1.00 97.38 72 ILE A N 1
ATOM 543 C CA . ILE A 1 72 ? -0.357 -7.941 -5.711 1.00 97.38 72 ILE A CA 1
ATOM 544 C C . ILE A 1 72 ? -1.083 -8.478 -6.940 1.00 97.38 72 ILE A C 1
ATOM 546 O O . ILE A 1 72 ? -1.408 -9.657 -7.040 1.00 97.38 72 ILE A O 1
ATOM 550 N N . GLU A 1 73 ? -1.259 -7.606 -7.925 1.00 96.62 73 GLU A N 1
ATOM 551 C CA . GLU A 1 73 ? -1.653 -7.968 -9.278 1.00 96.62 73 GLU A CA 1
ATOM 552 C C . GLU A 1 73 ? -0.396 -8.055 -10.155 1.00 96.62 73 GLU A C 1
ATOM 554 O O . GLU A 1 73 ? 0.344 -7.079 -10.307 1.00 96.62 73 GLU A O 1
ATOM 559 N N . GLY A 1 74 ? -0.114 -9.243 -10.693 1.00 95.56 74 GLY A N 1
ATOM 560 C CA . GLY A 1 74 ? 1.037 -9.477 -11.564 1.00 95.56 74 GLY A CA 1
ATOM 561 C C . GLY A 1 74 ? 0.870 -8.805 -12.927 1.00 95.56 74 GLY A C 1
ATOM 562 O O . GLY A 1 74 ? -0.198 -8.866 -13.531 1.00 95.56 74 GLY A O 1
ATOM 563 N N . ASN A 1 75 ? 1.937 -8.197 -13.443 1.00 93.81 75 ASN A N 1
ATOM 564 C CA . ASN A 1 75 ? 1.941 -7.668 -14.803 1.00 93.81 75 ASN A CA 1
ATOM 565 C C . ASN A 1 75 ? 2.213 -8.806 -15.796 1.00 93.81 75 ASN A C 1
ATOM 567 O O . ASN A 1 75 ? 3.133 -9.595 -15.595 1.00 93.81 75 ASN A O 1
ATOM 571 N N . SER A 1 76 ? 1.489 -8.840 -16.919 1.00 94.44 76 SER A N 1
ATOM 572 C CA . SER A 1 76 ? 1.719 -9.833 -17.984 1.00 94.44 76 SER A CA 1
ATOM 573 C C . SER A 1 76 ? 3.108 -9.717 -18.625 1.00 94.44 76 SER A C 1
ATOM 575 O O . SER A 1 76 ? 3.621 -10.684 -19.180 1.00 94.44 76 SER A O 1
ATOM 577 N N . VAL A 1 77 ? 3.716 -8.530 -18.549 1.00 94.56 77 VAL A N 1
ATOM 578 C CA . VAL A 1 77 ? 5.079 -8.247 -19.007 1.00 94.56 77 VAL A CA 1
ATOM 5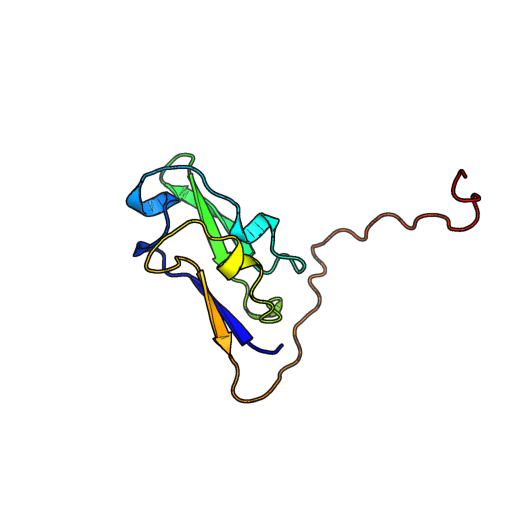79 C C . VAL A 1 77 ? 5.796 -7.463 -17.913 1.00 94.56 77 VAL A C 1
ATOM 581 O O . VAL A 1 77 ? 5.217 -6.559 -17.306 1.00 94.56 77 VAL A O 1
ATOM 584 N N . HIS A 1 78 ? 7.060 -7.791 -17.648 1.00 92.69 78 HIS A N 1
ATOM 585 C CA . HIS A 1 78 ? 7.853 -7.068 -16.657 1.00 92.69 78 HIS A CA 1
ATOM 586 C C . HIS A 1 78 ? 8.121 -5.631 -17.123 1.00 92.69 78 HIS A C 1
ATOM 588 O O . HIS A 1 78 ? 8.569 -5.405 -18.244 1.00 92.69 78 HIS A O 1
ATOM 594 N N . LEU A 1 79 ? 7.883 -4.663 -16.239 1.00 93.69 79 LEU A N 1
ATOM 595 C CA . LEU A 1 79 ? 8.126 -3.238 -16.495 1.00 93.69 79 LEU A CA 1
ATOM 596 C C . LEU A 1 79 ? 9.291 -2.724 -15.643 1.00 93.69 79 LEU A C 1
ATOM 598 O O . LEU A 1 79 ? 9.750 -3.416 -14.734 1.00 93.69 79 LEU A O 1
ATOM 602 N N . LEU A 1 80 ? 9.764 -1.504 -15.883 1.00 93.00 80 LEU A N 1
ATOM 603 C CA . LEU A 1 80 ? 10.703 -0.825 -14.985 1.00 93.00 80 LEU A CA 1
ATOM 604 C C . LEU A 1 80 ? 9.923 0.013 -13.967 1.00 93.00 80 LEU A C 1
ATOM 606 O O . LEU A 1 80 ? 8.999 0.725 -14.342 1.00 93.00 80 LEU A O 1
ATOM 610 N N . ALA A 1 81 ? 10.292 -0.101 -12.689 1.00 92.38 81 ALA A N 1
ATOM 611 C CA . ALA A 1 81 ? 9.781 0.784 -11.644 1.00 92.38 81 ALA A CA 1
ATOM 612 C C . ALA A 1 81 ? 10.711 1.993 -11.505 1.00 92.38 81 ALA A C 1
ATOM 614 O O . ALA A 1 81 ? 11.925 1.873 -11.691 1.00 92.38 81 ALA A O 1
ATOM 615 N N . GLU A 1 82 ? 10.149 3.134 -11.128 1.00 93.88 82 GLU A N 1
ATOM 616 C CA . GLU A 1 82 ? 10.914 4.330 -10.801 1.00 93.88 82 GLU A CA 1
ATOM 617 C C . GLU A 1 82 ? 11.533 4.209 -9.402 1.00 93.88 82 GLU A C 1
ATOM 619 O O . GLU A 1 82 ? 10.929 3.669 -8.469 1.00 93.88 82 GLU A O 1
ATOM 624 N N . LYS A 1 83 ? 12.748 4.743 -9.233 1.00 89.38 83 LYS A N 1
ATOM 625 C CA . LYS A 1 83 ? 13.365 4.865 -7.909 1.00 89.38 83 LYS A CA 1
ATOM 626 C C . LYS A 1 83 ? 12.672 5.994 -7.151 1.00 89.38 83 LYS A C 1
ATOM 628 O O . LYS A 1 83 ? 12.622 7.122 -7.632 1.00 89.38 83 LYS A O 1
ATOM 633 N N . ASN A 1 84 ? 12.189 5.700 -5.949 1.00 88.56 84 ASN A N 1
ATOM 634 C CA . ASN A 1 84 ? 11.622 6.714 -5.074 1.00 88.56 84 ASN A CA 1
ATOM 635 C C . ASN A 1 84 ? 12.742 7.618 -4.520 1.00 88.56 84 ASN A C 1
ATOM 637 O O . ASN A 1 84 ? 13.493 7.208 -3.636 1.00 88.56 84 ASN A O 1
ATOM 641 N N . THR A 1 85 ? 12.870 8.828 -5.066 1.00 85.44 85 THR A N 1
ATOM 642 C CA . THR A 1 85 ? 13.869 9.833 -4.659 1.00 85.44 85 THR A CA 1
ATOM 643 C C . THR A 1 85 ? 13.487 10.584 -3.382 1.00 85.44 85 THR A C 1
ATOM 645 O O . THR A 1 85 ? 14.323 11.281 -2.816 1.00 85.44 85 THR A O 1
ATOM 648 N N . GLU A 1 86 ? 12.249 10.430 -2.900 1.00 79.25 86 GLU A N 1
ATOM 649 C CA . GLU A 1 86 ? 11.771 11.029 -1.645 1.00 79.25 86 GLU A CA 1
ATOM 650 C C . GLU A 1 86 ? 12.356 10.308 -0.416 1.00 79.25 86 GLU A C 1
ATOM 652 O O . GLU A 1 86 ? 12.373 10.849 0.692 1.00 79.25 86 GLU A O 1
ATOM 657 N N . LEU A 1 87 ? 12.873 9.089 -0.605 1.00 71.69 87 LEU A N 1
ATOM 658 C CA . LEU A 1 87 ? 13.620 8.369 0.415 1.00 71.69 87 LEU A CA 1
ATOM 659 C C . LEU A 1 87 ? 14.985 9.030 0.593 1.00 71.69 87 LEU A C 1
ATOM 661 O O . LEU A 1 87 ? 15.834 8.964 -0.296 1.00 71.69 87 LEU A O 1
ATOM 665 N N . LYS A 1 88 ? 15.200 9.655 1.756 1.00 64.81 88 LYS A N 1
ATOM 666 C CA . LYS A 1 88 ? 16.515 10.185 2.129 1.00 64.81 88 LYS A CA 1
ATOM 667 C C . LYS A 1 88 ? 17.539 9.057 2.029 1.00 64.81 88 LYS A C 1
ATOM 669 O O . LYS A 1 88 ? 17.327 7.984 2.596 1.00 64.81 88 LYS A O 1
ATOM 674 N N . GLU A 1 89 ? 18.622 9.302 1.298 1.00 61.38 89 GLU A N 1
ATOM 675 C CA . GLU A 1 89 ? 19.742 8.371 1.210 1.00 61.38 89 GLU A CA 1
ATOM 676 C C . GLU A 1 89 ? 20.186 8.010 2.631 1.00 61.38 89 GLU A C 1
ATOM 678 O O . GLU A 1 89 ? 20.434 8.891 3.460 1.00 61.38 89 GLU A O 1
ATOM 683 N N . GLN A 1 90 ? 20.222 6.711 2.931 1.00 61.88 90 GLN A N 1
ATOM 684 C CA . GLN A 1 90 ? 20.834 6.221 4.160 1.00 61.88 90 GLN A CA 1
ATOM 685 C C . GLN A 1 90 ? 22.249 6.803 4.214 1.00 61.88 90 GLN A C 1
ATOM 687 O O . GLN A 1 90 ? 22.956 6.782 3.203 1.00 61.88 90 GLN A O 1
ATOM 692 N N . GLN A 1 91 ? 22.613 7.398 5.355 1.00 62.53 91 GLN A N 1
ATOM 693 C CA . GLN A 1 91 ? 23.910 8.048 5.546 1.00 62.53 91 GLN A CA 1
ATOM 694 C C . GLN A 1 91 ? 25.011 7.137 5.001 1.00 62.53 91 GLN A C 1
ATOM 696 O O . GLN A 1 91 ? 25.020 5.945 5.309 1.00 62.53 91 GLN A O 1
ATOM 701 N N . LYS A 1 92 ? 25.909 7.684 4.169 1.00 59.09 92 LYS A N 1
ATOM 702 C CA . LYS A 1 92 ? 27.118 6.978 3.735 1.00 59.09 92 LYS A CA 1
ATOM 703 C C . LYS A 1 92 ? 27.836 6.488 4.989 1.00 59.09 92 LYS A C 1
ATOM 705 O O . LYS A 1 92 ? 28.458 7.283 5.684 1.00 59.09 92 LYS A O 1
ATOM 710 N N . VAL A 1 93 ? 27.704 5.199 5.279 1.00 66.31 93 VAL A N 1
ATOM 711 C CA . VAL A 1 93 ? 28.486 4.539 6.316 1.00 66.31 93 VAL A CA 1
ATOM 712 C C . VAL A 1 93 ? 29.923 4.560 5.813 1.00 66.31 93 VAL A C 1
ATOM 714 O O . VAL A 1 93 ? 30.195 4.071 4.712 1.00 66.31 93 VAL A O 1
ATOM 717 N N . ASP A 1 94 ? 30.821 5.204 6.555 1.00 68.62 94 ASP A N 1
ATOM 718 C CA . ASP A 1 94 ? 32.238 5.202 6.212 1.00 68.62 94 ASP A CA 1
ATOM 719 C C . ASP A 1 94 ? 32.788 3.799 6.489 1.00 68.62 94 ASP A C 1
ATOM 721 O O . ASP A 1 94 ? 33.015 3.411 7.629 1.00 68.62 94 ASP A O 1
ATOM 725 N N . LEU A 1 95 ? 32.960 3.014 5.424 1.00 66.81 95 LEU A N 1
ATOM 726 C CA . LEU A 1 95 ? 33.453 1.632 5.471 1.00 66.81 95 LEU A CA 1
ATOM 727 C C . LEU A 1 95 ? 34.924 1.529 5.928 1.00 66.81 95 LEU A C 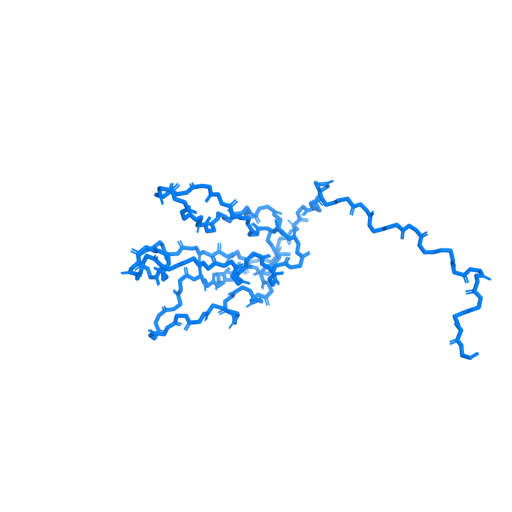1
ATOM 729 O O . LEU A 1 95 ? 35.483 0.435 5.913 1.00 66.81 95 LEU A O 1
ATOM 733 N N . LYS A 1 96 ? 35.575 2.656 6.251 1.00 68.50 96 LYS A N 1
ATOM 734 C CA . LYS A 1 96 ? 36.969 2.718 6.708 1.00 68.50 96 LYS A CA 1
ATOM 735 C C . LYS A 1 96 ? 37.140 2.520 8.209 1.00 68.50 96 LYS A C 1
ATOM 737 O O . LYS A 1 96 ? 38.254 2.217 8.626 1.00 68.50 96 LYS A O 1
ATOM 742 N N . GLU A 1 97 ? 36.095 2.705 9.010 1.00 68.69 97 GLU A N 1
A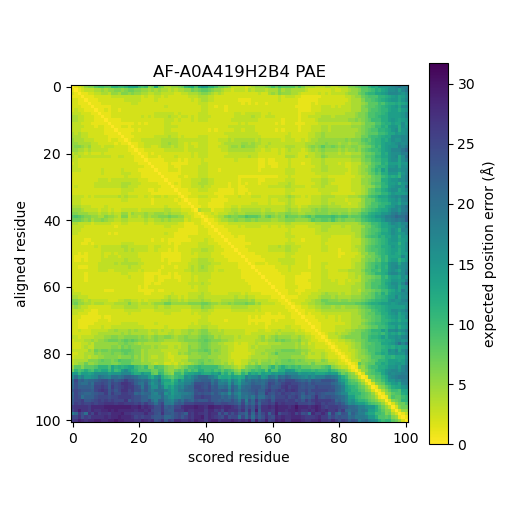TOM 743 C CA . GLU A 1 97 ? 36.141 2.286 10.408 1.00 68.69 97 GLU A CA 1
ATOM 744 C C . GLU A 1 97 ? 35.907 0.777 10.438 1.00 68.69 97 GLU A C 1
ATOM 746 O O . GLU A 1 97 ? 34.873 0.288 9.978 1.00 68.69 97 GLU A O 1
ATOM 751 N N . GLU A 1 98 ? 36.915 0.034 10.898 1.00 67.56 98 GLU A N 1
ATOM 752 C CA . GLU A 1 98 ? 36.820 -1.405 11.122 1.00 67.56 98 GLU A CA 1
ATOM 753 C C . GLU A 1 98 ? 35.539 -1.680 11.911 1.00 67.56 98 GLU A C 1
ATOM 755 O O . GLU A 1 98 ? 35.342 -1.161 13.011 1.00 67.56 98 GLU A O 1
ATOM 760 N N . PHE A 1 99 ? 34.631 -2.444 11.300 1.00 67.06 99 PHE A N 1
ATOM 761 C CA . PHE A 1 99 ? 33.406 -2.880 11.952 1.00 67.06 99 PHE A CA 1
ATOM 762 C C . PHE A 1 99 ? 33.832 -3.566 13.256 1.00 67.06 99 PHE A C 1
ATOM 764 O O . PHE A 1 99 ? 34.636 -4.496 13.167 1.00 67.06 99 PHE A O 1
ATOM 771 N N . PRO A 1 100 ? 33.386 -3.094 14.435 1.00 69.38 100 PRO A N 1
ATOM 772 C CA . PRO A 1 100 ? 33.972 -3.477 15.711 1.00 69.38 100 PRO A CA 1
ATOM 773 C C . PRO A 1 100 ? 33.594 -4.925 16.021 1.00 69.38 100 PRO A C 1
ATOM 775 O O . PRO A 1 100 ? 32.567 -5.199 16.644 1.00 69.38 100 PRO A O 1
ATOM 778 N N . PHE A 1 101 ? 34.402 -5.846 15.508 1.00 64.12 101 PHE A N 1
ATOM 779 C CA . PHE A 1 101 ? 34.648 -7.130 16.137 1.00 64.12 101 PHE A CA 1
ATOM 780 C C . PHE A 1 101 ? 35.612 -6.906 17.301 1.00 64.12 101 PHE A C 1
ATOM 782 O O . PHE A 1 101 ? 36.619 -6.190 17.101 1.00 64.12 101 PHE A O 1
#

Solvent-accessible surface area (backbone atoms only — not co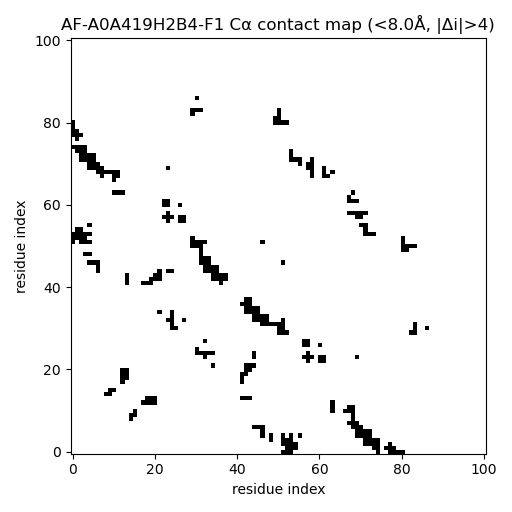mparable to full-atom values): 5992 Å² total; per-residue (Å²): 44,49,18,32,69,46,76,40,68,86,47,26,52,44,68,71,67,70,40,83,65,57,52,36,34,72,51,27,89,56,55,20,30,40,76,40,86,53,73,88,90,36,41,42,80,45,71,42,61,58,31,23,49,39,82,47,48,30,36,70,51,38,85,46,73,94,58,59,24,36,41,65,49,72,44,97,60,78,47,86,50,53,82,59,77,85,57,75,77,76,74,83,74,69,83,80,59,75,76,89,121

Nearest PDB structures (foldseek):
  7dz8-assembly1_C  TM=7.847E-01  e=5.795E-04  Chlamydomonas reinhardtii
  6we1-assembly2_D  TM=2.382E-01  e=6.844E+00  Wheat dwarf virus

Secondary structure (DSSP, 8-state):
--EEEEE-GGG-HHHHS-----HHHHT-TT--EEEEE-STT-EEEEE-GGG-----HHHHH----SS-SEEEEEPSS--PPPP-TTSPPP----TTSPP--

Radius of gyration: 16.32 Å; Cα contacts (8 Å, |Δi|>4): 180; chains: 1; bounding box: 51×26×35 Å

pLDDT: mean 90.6, std 10.7, range [59.09, 97.56]

Sequence (101 aa):
QLGKAKFVEDNCIVKTQKTDCGACSEHCPTKAVHMIPYEGKLVIPEVRDKYCIGCGACEFACPVTPYKAIYIEGNSVHLLAEKNTELKEQQKVDLKEEFPF